Protein AF-A0A3M2D8G5-F1 (afdb_monomer_lite)

pLDDT: mean 94.78, std 8.12, range [51.09, 98.31]

Radius of gyration: 10.04 Å; chains: 1; bounding box: 25×16×23 Å

Sequence (44 aa):
LHVLADDPSTTRDIPKFCRFMSHELLRAETDSLPYQYWIRKGGA

Foldseek 3Di:
DKDWADDPVCVPVVVVVCVVQVKDWPDWDDPDPRIMTDIHRDDD

Secondary structure (DSSP, 8-state):
-EEEE--TTHHHHHHHHHHHTT-EEEEEE-SSSSEEEEEE----

Structure (mmCIF, N/CA/C/O backbone):
data_AF-A0A3M2D8G5-F1
#
_entry.id   AF-A0A3M2D8G5-F1
#
loop_
_atom_site.group_PDB
_atom_site.id
_atom_site.type_symbol
_atom_site.label_atom_id
_atom_site.label_alt_id
_atom_site.label_comp_id
_atom_site.label_asym_id
_atom_site.label_entity_id
_atom_site.label_seq_id
_atom_site.pdbx_PDB_ins_code
_atom_site.Cartn_x
_atom_site.Cartn_y
_atom_site.Cartn_z
_atom_site.occupancy
_atom_site.B_iso_or_equiv
_atom_site.auth_seq_id
_atom_site.auth_comp_id
_atom_site.auth_asym_id
_atom_site.auth_atom_id
_atom_site.pdbx_PDB_model_num
ATOM 1 N N . LEU A 1 1 ? -4.615 10.298 -0.741 1.00 94.75 1 LEU A N 1
ATOM 2 C CA . LEU A 1 1 ? -3.152 10.431 -0.577 1.00 94.75 1 LEU A CA 1
ATOM 3 C C . LEU A 1 1 ? -2.482 9.596 -1.654 1.00 94.75 1 LEU A C 1
ATOM 5 O O . LEU A 1 1 ? -2.954 8.494 -1.902 1.00 94.75 1 LEU A O 1
ATOM 9 N N . HIS A 1 2 ? -1.445 10.122 -2.298 1.00 97.62 2 HIS A N 1
ATOM 10 C CA . HIS A 1 2 ? -0.651 9.396 -3.287 1.00 97.62 2 HIS A CA 1
ATOM 11 C C . HIS A 1 2 ? 0.798 9.345 -2.794 1.00 97.62 2 HIS A C 1
ATOM 13 O O . HIS A 1 2 ? 1.340 10.386 -2.424 1.00 97.62 2 HIS A O 1
ATOM 19 N N . VAL A 1 3 ? 1.375 8.148 -2.724 1.00 97.19 3 VAL A N 1
ATOM 20 C CA . VAL A 1 3 ? 2.723 7.891 -2.202 1.00 97.19 3 VAL A CA 1
ATOM 21 C C . VAL A 1 3 ? 3.552 7.231 -3.295 1.00 97.19 3 VAL A C 1
ATOM 23 O O . VAL A 1 3 ? 3.115 6.236 -3.869 1.00 97.19 3 VAL A O 1
ATOM 26 N N . LEU A 1 4 ? 4.742 7.777 -3.540 1.00 98.00 4 LEU A N 1
ATOM 27 C CA . LEU A 1 4 ? 5.768 7.193 -4.399 1.00 98.00 4 LEU A CA 1
ATOM 28 C C . LEU A 1 4 ? 6.896 6.671 -3.513 1.00 98.00 4 LEU A C 1
ATOM 30 O O . LEU A 1 4 ? 7.320 7.376 -2.596 1.00 98.00 4 LEU A O 1
ATOM 34 N N . ALA A 1 5 ? 7.367 5.457 -3.773 1.00 97.81 5 ALA A N 1
ATOM 35 C CA . ALA A 1 5 ? 8.455 4.854 -3.013 1.00 97.81 5 ALA A CA 1
ATOM 36 C C . ALA A 1 5 ? 9.375 4.023 -3.906 1.00 97.81 5 ALA A C 1
ATOM 38 O O . ALA A 1 5 ? 8.920 3.385 -4.851 1.00 97.81 5 ALA A O 1
ATOM 39 N N . ASP A 1 6 ? 10.661 3.996 -3.581 1.00 97.12 6 ASP A N 1
ATOM 40 C CA . ASP A 1 6 ? 11.665 3.151 -4.228 1.00 97.12 6 ASP A CA 1
ATOM 41 C C . ASP A 1 6 ? 12.191 2.020 -3.327 1.00 9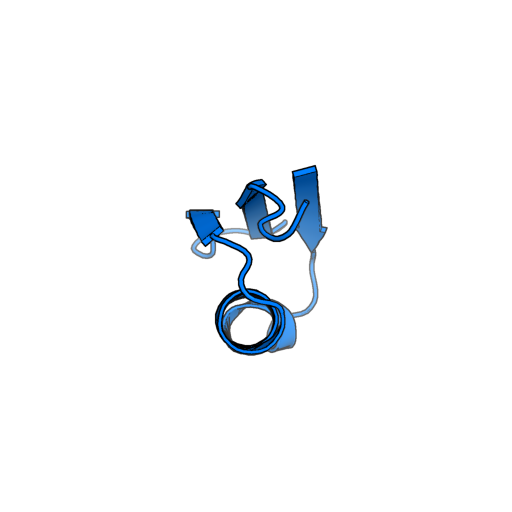7.12 6 ASP A C 1
ATOM 43 O O . ASP A 1 6 ? 12.789 1.060 -3.813 1.00 97.12 6 ASP A O 1
ATOM 47 N N . ASP A 1 7 ? 11.908 2.085 -2.024 1.00 97.69 7 ASP A N 1
ATOM 48 C CA . ASP A 1 7 ? 12.270 1.050 -1.061 1.00 97.69 7 ASP A CA 1
ATOM 49 C C . ASP A 1 7 ? 11.337 -0.184 -1.165 1.00 97.69 7 ASP A C 1
ATOM 51 O O . ASP A 1 7 ? 10.118 -0.056 -0.971 1.00 97.69 7 ASP A O 1
ATOM 55 N N . PRO A 1 8 ? 11.869 -1.403 -1.413 1.00 96.62 8 PRO A N 1
ATOM 56 C CA . PRO A 1 8 ? 11.098 -2.653 -1.443 1.00 96.62 8 PRO A CA 1
ATOM 57 C C . PRO A 1 8 ? 10.333 -2.961 -0.153 1.00 96.62 8 PRO A C 1
ATOM 59 O O . PRO A 1 8 ? 9.322 -3.671 -0.218 1.00 96.62 8 PRO A O 1
ATOM 62 N N . SER A 1 9 ? 10.744 -2.423 1.001 1.00 97.81 9 SER A N 1
ATOM 63 C CA . SER A 1 9 ? 10.025 -2.625 2.271 1.00 97.81 9 SER A CA 1
ATOM 64 C C . SER A 1 9 ? 8.570 -2.128 2.211 1.00 97.81 9 SER A C 1
ATO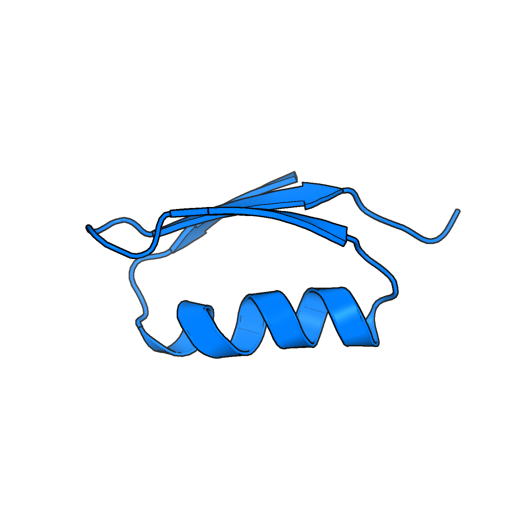M 66 O O . SER A 1 9 ? 7.663 -2.730 2.804 1.00 97.81 9 SER A O 1
ATOM 68 N N . THR A 1 10 ? 8.317 -1.090 1.405 1.00 97.75 10 THR A N 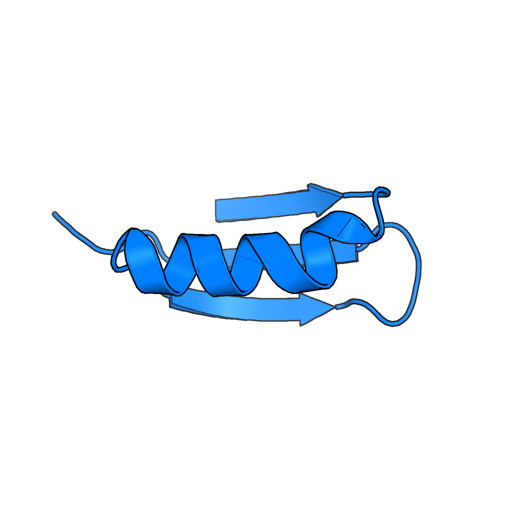1
ATOM 69 C CA . THR A 1 10 ? 7.013 -0.421 1.303 1.00 97.75 10 THR A CA 1
ATOM 70 C C . THR A 1 10 ? 5.906 -1.323 0.765 1.00 97.75 10 THR A C 1
ATOM 72 O O . THR A 1 10 ? 4.752 -1.161 1.165 1.00 97.75 10 THR A O 1
ATOM 75 N N . THR A 1 11 ? 6.255 -2.343 -0.028 1.00 97.00 11 THR A N 1
ATOM 76 C CA . THR A 1 11 ? 5.314 -3.345 -0.565 1.00 97.00 11 THR A CA 1
ATOM 77 C C . THR A 1 11 ? 4.589 -4.118 0.539 1.00 97.00 11 THR A C 1
ATOM 79 O O . THR A 1 11 ? 3.440 -4.530 0.378 1.00 97.00 11 THR A O 1
ATOM 82 N N . ARG A 1 12 ? 5.234 -4.277 1.700 1.00 97.31 12 ARG A N 1
ATOM 83 C CA . ARG A 1 12 ? 4.673 -4.935 2.883 1.00 97.31 12 ARG A CA 1
ATOM 84 C C . ARG A 1 12 ? 4.166 -3.932 3.912 1.00 97.31 12 ARG A C 1
ATOM 86 O O . ARG A 1 12 ? 3.163 -4.197 4.581 1.00 97.31 12 ARG A O 1
ATOM 93 N N . ASP A 1 13 ? 4.864 -2.814 4.065 1.00 97.69 13 ASP A N 1
ATOM 94 C CA . ASP A 1 13 ? 4.628 -1.894 5.173 1.00 97.69 13 ASP A CA 1
ATOM 95 C C . ASP A 1 13 ? 3.450 -0.950 4.904 1.00 97.69 13 ASP A C 1
ATOM 97 O O . ASP A 1 13 ? 2.671 -0.695 5.822 1.00 97.69 13 ASP A O 1
ATOM 101 N N . ILE A 1 14 ? 3.210 -0.531 3.654 1.00 97.00 14 ILE A N 1
ATOM 102 C CA . ILE A 1 14 ? 2.057 0.317 3.306 1.00 97.00 14 ILE A CA 1
ATOM 103 C C . ILE A 1 14 ? 0.710 -0.405 3.489 1.00 97.00 14 ILE A C 1
ATOM 105 O O . ILE A 1 14 ? -0.183 0.178 4.115 1.00 97.00 14 ILE A O 1
ATOM 109 N N . PRO A 1 15 ? 0.520 -1.663 3.041 1.00 96.50 15 PRO A N 1
ATOM 110 C CA . PRO A 1 15 ? -0.716 -2.396 3.323 1.00 96.50 15 PRO A CA 1
ATOM 111 C C . PRO A 1 15 ? -0.971 -2.583 4.825 1.00 96.50 15 PRO A C 1
ATOM 113 O O . PRO A 1 15 ? -2.100 -2.414 5.293 1.00 96.50 15 PRO A O 1
ATOM 116 N N . LYS A 1 16 ? 0.082 -2.881 5.603 1.00 97.06 16 LYS A N 1
ATOM 117 C CA . LYS A 1 16 ? -0.002 -2.986 7.068 1.00 97.06 16 LYS A CA 1
ATOM 118 C C . LYS A 1 16 ? -0.389 -1.655 7.698 1.00 97.06 16 LYS A C 1
ATOM 120 O O . LYS A 1 16 ? -1.318 -1.621 8.498 1.00 97.06 16 LYS A O 1
ATOM 125 N N . PHE A 1 17 ? 0.289 -0.577 7.315 1.00 95.44 17 PHE A N 1
ATOM 126 C CA . PHE A 1 17 ? -0.011 0.778 7.763 1.00 95.44 17 PHE A CA 1
ATOM 127 C C . PHE A 1 17 ? -1.481 1.124 7.522 1.00 95.44 17 PHE A C 1
ATOM 129 O O . PHE A 1 17 ? -2.159 1.559 8.451 1.00 95.44 17 PHE A O 1
ATOM 136 N N . CYS A 1 18 ? -2.001 0.847 6.320 1.00 95.75 18 CYS A N 1
ATOM 137 C CA . CYS A 1 18 ? -3.402 1.105 6.007 1.00 95.75 18 CYS A CA 1
ATOM 138 C C . CYS A 1 18 ? -4.337 0.328 6.942 1.00 95.75 18 CYS A C 1
ATOM 140 O O . CYS A 1 18 ? -5.201 0.925 7.582 1.00 95.75 18 CYS A O 1
ATOM 142 N N . ARG A 1 19 ? -4.102 -0.979 7.113 1.00 93.19 19 ARG A N 1
ATOM 143 C CA . ARG A 1 19 ?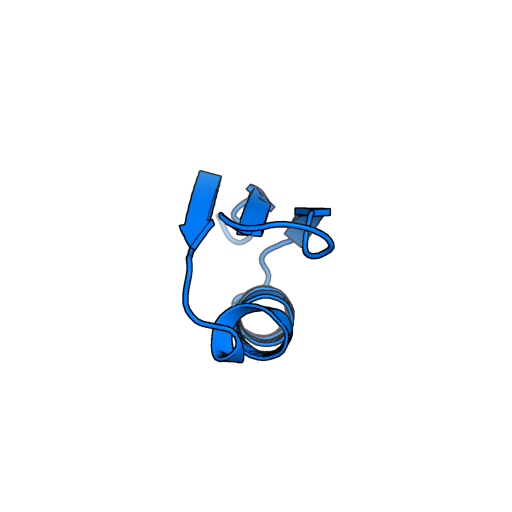 -4.903 -1.826 8.009 1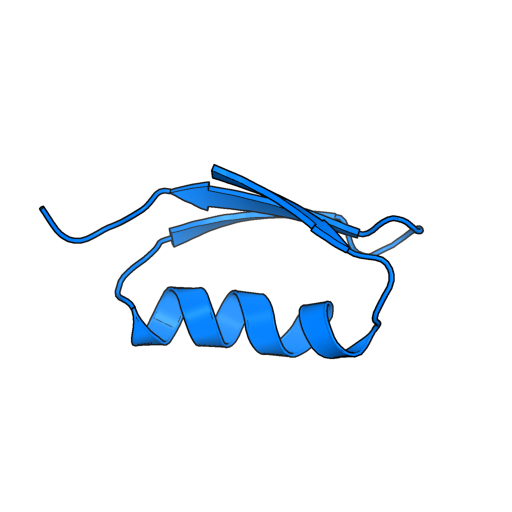.00 93.19 19 ARG A CA 1
ATOM 144 C C . ARG A 1 19 ? -4.876 -1.348 9.465 1.00 93.19 19 ARG A C 1
ATOM 146 O O . ARG A 1 19 ? -5.921 -1.339 10.106 1.00 93.19 19 ARG A O 1
ATOM 153 N N . PHE A 1 20 ? -3.711 -0.977 9.996 1.00 95.12 20 PHE A N 1
ATOM 154 C CA . PHE A 1 20 ? -3.574 -0.563 11.399 1.00 95.12 20 PHE A CA 1
ATOM 155 C C . PHE A 1 20 ? -4.156 0.825 11.672 1.00 95.12 20 PHE A C 1
ATOM 157 O O . PHE A 1 20 ? -4.778 1.030 12.709 1.00 95.12 20 PHE A O 1
ATOM 164 N N . MET A 1 21 ? -4.004 1.761 10.735 1.00 94.56 21 MET A N 1
ATOM 165 C CA . MET A 1 21 ? -4.494 3.137 10.879 1.00 94.56 21 MET A CA 1
ATOM 166 C C . MET A 1 21 ? -5.948 3.313 10.427 1.00 94.56 21 MET A C 1
ATOM 168 O O . MET A 1 21 ? -6.426 4.441 10.320 1.00 94.56 21 MET A O 1
ATOM 172 N N . SER A 1 22 ? -6.656 2.215 10.134 1.00 93.81 22 SER A N 1
ATOM 173 C CA . SER A 1 22 ? -8.001 2.241 9.543 1.00 93.81 22 SER A CA 1
ATOM 174 C C . SER A 1 22 ? -8.071 3.111 8.281 1.00 93.81 22 SER A C 1
ATOM 176 O O . SER A 1 22 ? -9.053 3.807 8.043 1.00 93.81 22 SER A O 1
ATOM 178 N N . HIS A 1 23 ? -7.0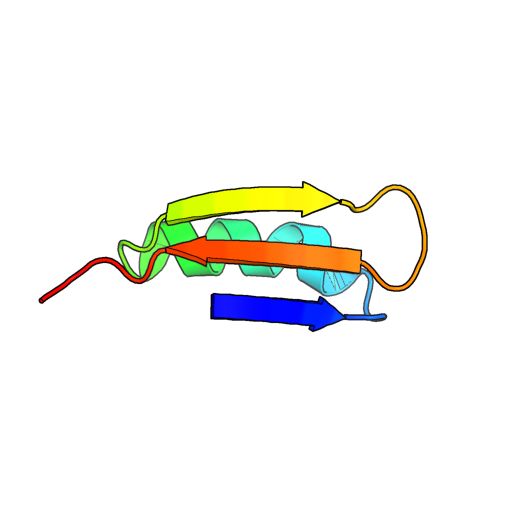06 3.111 7.480 1.00 95.31 23 HIS A N 1
ATOM 179 C CA . HIS A 1 23 ? -7.002 3.676 6.137 1.00 95.31 23 HIS A CA 1
ATOM 180 C C . HIS A 1 23 ? -7.264 2.575 5.117 1.00 95.31 23 HIS A C 1
ATOM 182 O O . HIS A 1 23 ? -7.077 1.386 5.372 1.00 95.31 23 HIS A O 1
ATOM 188 N N . GLU A 1 24 ? -7.652 2.982 3.923 1.00 96.75 24 GLU A N 1
ATOM 189 C CA . GLU A 1 24 ? -7.906 2.061 2.833 1.00 96.75 24 GLU A CA 1
ATOM 190 C C . GLU A 1 24 ? -6.882 2.256 1.726 1.00 96.75 24 GLU A C 1
ATOM 192 O O . GLU A 1 24 ? -6.652 3.369 1.247 1.00 96.75 24 GLU A O 1
ATOM 197 N N . LEU A 1 25 ? -6.275 1.149 1.314 1.00 97.31 25 LEU A N 1
ATOM 198 C CA . LEU A 1 25 ? -5.399 1.097 0.158 1.00 97.31 25 LEU A CA 1
ATOM 199 C C . LEU A 1 25 ? -6.261 0.899 -1.094 1.00 97.31 25 LEU A C 1
ATOM 201 O O . LEU A 1 25 ? -6.779 -0.189 -1.321 1.00 97.31 25 LEU A O 1
ATOM 205 N N . LEU A 1 26 ? -6.423 1.957 -1.887 1.00 97.62 26 LEU A N 1
ATOM 206 C CA . LEU A 1 26 ? -7.244 1.952 -3.102 1.00 97.62 26 LEU A CA 1
ATOM 207 C C . LEU A 1 26 ? -6.530 1.280 -4.276 1.00 97.62 26 LEU A C 1
ATOM 209 O O . LEU A 1 26 ? -7.159 0.629 -5.106 1.00 97.62 26 LEU A O 1
ATOM 213 N N . ARG A 1 27 ? -5.217 1.495 -4.380 1.00 97.69 27 ARG A N 1
ATOM 214 C CA . ARG A 1 27 ? -4.377 0.952 -5.448 1.00 97.69 27 ARG A CA 1
ATOM 215 C C . ARG A 1 27 ? -2.935 0.849 -4.969 1.00 97.69 27 ARG A C 1
ATOM 217 O O . ARG A 1 27 ? -2.466 1.738 -4.257 1.00 97.69 27 ARG A O 1
ATOM 224 N N . ALA A 1 28 ? -2.253 -0.206 -5.396 1.00 97.62 28 ALA A N 1
ATOM 225 C CA . ALA A 1 28 ? -0.814 -0.371 -5.278 1.00 97.62 28 ALA A CA 1
ATOM 226 C C . ALA A 1 28 ? -0.266 -0.866 -6.622 1.00 97.62 28 ALA A C 1
ATOM 228 O O . ALA A 1 28 ? -0.771 -1.847 -7.160 1.00 97.62 28 ALA A O 1
ATOM 229 N N . GLU A 1 29 ? 0.737 -0.181 -7.154 1.00 97.88 29 GLU A N 1
ATOM 230 C CA . GLU A 1 29 ? 1.491 -0.580 -8.341 1.00 97.88 29 GLU A CA 1
ATOM 231 C C . GLU A 1 29 ? 2.924 -0.862 -7.884 1.00 97.88 29 GLU A C 1
ATOM 233 O O . GLU A 1 29 ? 3.665 0.062 -7.548 1.00 97.88 29 GLU A O 1
ATOM 238 N N . THR A 1 30 ? 3.282 -2.146 -7.793 1.00 97.38 30 THR A N 1
ATOM 239 C CA . THR A 1 30 ? 4.568 -2.604 -7.232 1.00 97.38 30 THR A CA 1
ATOM 240 C C . THR A 1 30 ? 5.422 -3.397 -8.221 1.00 97.38 30 THR A C 1
ATOM 242 O O . THR A 1 30 ? 6.443 -3.956 -7.837 1.00 97.38 30 THR A O 1
ATOM 245 N N . ASP A 1 31 ? 5.011 -3.465 -9.488 1.00 96.31 31 ASP A N 1
ATOM 246 C CA . ASP A 1 31 ? 5.697 -4.255 -10.522 1.00 96.31 31 ASP A CA 1
ATOM 247 C C . ASP A 1 31 ? 6.932 -3.540 -11.091 1.00 96.31 31 ASP A C 1
ATOM 249 O O . ASP A 1 31 ? 7.844 -4.172 -11.621 1.00 96.31 31 ASP A O 1
ATOM 253 N N . SER A 1 32 ? 6.977 -2.212 -10.970 1.00 95.12 32 SER A N 1
ATOM 254 C CA . SER A 1 32 ? 8.073 -1.375 -11.452 1.00 95.12 32 SER A CA 1
ATOM 255 C C . SER A 1 32 ? 8.328 -0.210 -10.509 1.00 95.12 32 SER A C 1
ATOM 257 O O . SER A 1 32 ? 7.400 0.314 -9.895 1.00 95.12 32 SER A O 1
ATOM 259 N N . LEU A 1 33 ? 9.586 0.224 -10.438 1.00 95.69 33 LEU A N 1
ATOM 260 C CA . LEU A 1 33 ? 9.967 1.420 -9.698 1.00 95.69 33 LEU A CA 1
ATOM 261 C C . LEU A 1 33 ? 9.627 2.704 -10.482 1.00 95.69 33 LEU A C 1
ATOM 263 O O . LEU A 1 33 ? 9.789 2.724 -11.704 1.00 95.69 33 LEU A O 1
ATOM 267 N N . PRO A 1 34 ? 9.241 3.792 -9.789 1.00 96.56 34 PRO A N 1
ATOM 268 C CA . PRO A 1 34 ? 8.904 3.827 -8.365 1.00 96.56 34 PRO A CA 1
ATOM 269 C C . PRO A 1 34 ? 7.553 3.149 -8.103 1.00 96.56 34 PRO A C 1
ATOM 271 O O . PRO A 1 34 ? 6.618 3.278 -8.892 1.00 96.56 34 PRO A O 1
ATOM 274 N N . TYR A 1 35 ? 7.439 2.467 -6.967 1.00 98.19 35 TYR A N 1
ATOM 275 C CA . TYR A 1 35 ? 6.169 1.929 -6.504 1.00 98.19 35 TYR A CA 1
ATOM 276 C C . TYR A 1 35 ? 5.187 3.056 -6.216 1.00 98.19 35 TYR A C 1
ATOM 278 O O . TYR A 1 35 ? 5.566 4.101 -5.677 1.00 98.19 35 TYR A O 1
ATOM 286 N N . GLN A 1 36 ? 3.918 2.822 -6.530 1.00 98.31 36 GLN A N 1
ATOM 287 C CA . GLN A 1 36 ? 2.869 3.826 -6.390 1.00 98.31 36 GLN A CA 1
ATOM 288 C C . GLN A 1 36 ? 1.730 3.298 -5.528 1.00 98.31 36 GLN A C 1
ATOM 290 O O . GLN A 1 36 ? 1.226 2.198 -5.752 1.00 98.31 36 GLN A O 1
ATOM 295 N N . TYR A 1 37 ? 1.293 4.093 -4.554 1.00 98.25 37 TYR A N 1
ATOM 296 C CA . TYR A 1 37 ? 0.218 3.721 -3.638 1.00 98.25 37 TYR A CA 1
ATOM 297 C C . TYR A 1 37 ? -0.799 4.849 -3.502 1.00 98.25 37 TYR A C 1
ATOM 299 O O . TYR A 1 37 ? -0.460 5.982 -3.148 1.00 98.25 37 TYR A O 1
ATOM 307 N N . TRP A 1 38 ? -2.073 4.530 -3.711 1.00 98.25 38 TRP A N 1
ATOM 308 C CA . TRP A 1 38 ? -3.189 5.446 -3.505 1.00 98.25 38 TRP A CA 1
ATOM 309 C C . TRP A 1 38 ? -3.932 5.038 -2.247 1.00 98.25 38 TRP A C 1
ATOM 311 O O . TRP A 1 38 ? -4.517 3.961 -2.174 1.00 98.25 38 TRP A O 1
ATOM 321 N N . ILE A 1 39 ? -3.914 5.916 -1.253 1.00 97.56 39 ILE A N 1
ATOM 322 C CA . ILE A 1 39 ? -4.466 5.660 0.074 1.00 97.56 39 ILE A CA 1
ATOM 323 C C . ILE A 1 39 ? -5.619 6.631 0.326 1.00 97.56 39 ILE A C 1
ATOM 325 O O . ILE A 1 39 ? -5.454 7.857 0.236 1.00 97.56 39 ILE A O 1
ATOM 329 N N . ARG A 1 40 ? -6.787 6.096 0.679 1.00 96.38 40 ARG A N 1
ATOM 330 C CA . ARG A 1 40 ? -7.900 6.848 1.260 1.00 96.38 40 ARG A CA 1
ATOM 331 C C . ARG A 1 40 ? -7.717 6.863 2.771 1.00 96.38 40 ARG A C 1
ATOM 333 O O . ARG A 1 40 ? -7.766 5.825 3.422 1.00 96.38 40 ARG A O 1
ATOM 340 N N . LYS A 1 41 ? -7.485 8.050 3.330 1.00 94.06 41 LYS A N 1
ATOM 341 C CA . LYS A 1 41 ? -7.418 8.226 4.782 1.00 94.06 41 LYS A CA 1
ATOM 342 C C . LYS A 1 41 ? -8.789 7.877 5.368 1.00 94.06 41 LYS A C 1
ATOM 344 O O . LYS A 1 41 ? -9.784 8.465 4.955 1.00 94.06 41 LYS A O 1
ATOM 349 N N . GLY A 1 42 ? -8.826 6.913 6.278 1.00 85.75 42 GLY A N 1
ATOM 350 C CA . GLY A 1 42 ? -10.005 6.604 7.085 1.00 85.75 42 GLY A CA 1
ATOM 351 C C . GLY A 1 42 ? -9.812 7.067 8.527 1.00 85.75 42 GLY A C 1
ATOM 352 O O . GLY A 1 42 ? -8.681 7.312 8.953 1.00 85.75 42 GLY A O 1
ATOM 353 N N . GLY A 1 43 ? -10.928 7.245 9.234 1.00 68.50 43 GLY A N 1
ATOM 354 C CA . GLY A 1 43 ? -10.979 7.948 10.516 1.00 68.50 43 GLY A CA 1
ATOM 355 C C . GLY A 1 43 ? -11.079 9.461 10.318 1.00 68.50 43 GLY A C 1
ATOM 356 O O . GLY A 1 43 ? -10.065 10.146 10.161 1.00 68.50 43 GLY A O 1
ATOM 357 N N . ALA A 1 44 ? -12.318 9.951 10.298 1.00 51.09 44 ALA A N 1
ATOM 358 C CA . ALA A 1 44 ? -12.663 11.300 10.729 1.00 51.09 44 ALA A CA 1
ATOM 359 C C . ALA A 1 44 ? -13.288 11.179 12.121 1.00 51.09 44 ALA A C 1
ATOM 361 O O . ALA A 1 44 ? -14.012 10.175 12.325 1.00 51.09 44 ALA A O 1
#